Protein 7DNS (pdb70)

B-factor: mean 57.56, std 18.0, range [22.75, 119.28]

Foldseek 3Di:
DVVLVVLVLLLLQLLVQLLVLCVVCVVDDSVVSNVRSLVRSCVVVVHDSVVSVVSVVVCCVPVNVVVSCVSNVDDDVVVVVVVVVVVVDD/DVVVLVVLLVQLLVQLVVVCVVCVVDDSVVSNVRSLVRSCVVVVHDSVVSVVSVVVCCVVPHVVVSVVSNVDDDPVVVVVVVVVVVVD

Secondary structure (P-SEA, 3-state):
caaaaaaaaaaaaaaaaaaaaaaacccccaaaaaaaaaaaaaaaacccaaaaaaaaaaaaaaccaaaaaaaaccccaaaaaaaaaaaaac/caaaaaaaaaaaaaaaaaaaaacccccaaaaaaaaaaaaaaaacccaaaaaaaaaaaaaaccaaaaaaaaccccaaaaaaaaaaaaac

Radius of gyration: 18.22 Å; Cα contacts (8 Å, |Δi|>4): 188; chains: 2; bounding box: 28×36×58 Å

Nearest PDB structures (foldseek):
  7dns-assembly1_B  TM=9.903E-01  e=3.027E-10  synthetic construct
  7bqm-assembly1_A  TM=7.843E-01  e=1.100E-06  synthetic construct
  7dns-assembly1_B  TM=1.011E+00  e=7.070E-12  synthetic construct
  7bqm-assembly1_A  TM=7.886E-01  e=1.584E-06  synthetic construct

Structure (mmCIF, N/CA/C/O backbone):
data_7DNS
#
_entry.id   7DNS
#
_cell.length_a   45.980
_cell.length_b   33.660
_cell.length_c   58.380
_cell.angle_alpha   90.000
_cell.angle_beta   93.110
_cell.angle_gamma   90.000
#
_symmetry.space_group_name_H-M   'P 1 21 1'
#
loop_
_entity.id
_entity.type
_entity.pdbx_description
1 polymer 'de novo designed protein'
2 non-polymer GLYCEROL
3 water water
#
loop_
_atom_site.group_PDB
_atom_site.id
_atom_site.type_symbol
_atom_site.label_atom_id
_atom_site.label_alt_id
_atom_site.label_comp_id
_atom_site.label_asym_id
_atom_site.label_entity_id
_atom_site.label_seq_id
_atom_site.pdbx_PDB_ins_code
_atom_site.Cartn_x
_atom_site.Cartn_y
_atom_site.Cartn_z
_atom_site.occupancy
_atom_site.B_iso_or_equiv
_atom_site.auth_seq_id
_atom_site.auth_comp_id
_atom_site.auth_asym_id
_atom_site.auth_atom_id
_atom_site.pdbx_PDB_model_num
ATOM 1 N N . GLY A 1 5 ? 4.198 18.081 17.678 1.00 93.52 1 GLY A N 1
ATOM 2 C CA . GLY A 1 5 ? 4.458 18.149 16.251 1.00 95.57 1 GLY A CA 1
ATOM 3 C C . GLY A 1 5 ? 4.537 16.785 15.596 1.00 90.73 1 GLY A C 1
ATOM 4 O O . GLY A 1 5 ? 4.210 15.770 16.219 1.00 83.79 1 GLY A O 1
ATOM 5 N N . GLU A 1 6 ? 4.974 16.760 14.333 1.00 93.66 2 GLU A N 1
ATOM 6 C CA . GLU A 1 6 ? 5.104 15.491 13.623 1.00 93.21 2 GLU A CA 1
ATOM 7 C C . GLU A 1 6 ? 6.120 14.577 14.294 1.00 86.25 2 GLU A C 1
ATOM 8 O O . GLU A 1 6 ? 5.969 13.351 14.260 1.00 84.20 2 GLU A O 1
ATOM 14 N N . GLU A 1 7 ? 7.153 15.152 14.913 1.00 84.99 3 GLU A N 1
ATOM 15 C CA . GLU A 1 7 ? 8.129 14.338 15.629 1.00 78.97 3 GLU A CA 1
ATOM 16 C C . GLU A 1 7 ? 7.506 13.692 16.860 1.00 71.84 3 GLU A C 1
ATOM 17 O O . GLU A 1 7 ? 7.750 12.513 17.139 1.00 65.09 3 GLU A O 1
ATOM 23 N N . GLN A 1 8 ? 6.694 14.448 17.605 1.00 70.98 4 GLN A N 1
ATOM 24 C CA . GLN A 1 8 ? 5.974 13.872 18.737 1.00 67.32 4 GLN A CA 1
ATOM 25 C C . GLN A 1 8 ? 5.094 12.709 18.298 1.00 60.25 4 GLN A C 1
ATOM 26 O O . GLN A 1 8 ? 5.013 11.686 18.991 1.00 54.65 4 GLN A O 1
ATOM 32 N N . LYS A 1 9 ? 4.424 12.848 17.149 1.00 64.21 5 LYS A N 1
ATOM 33 C CA . LYS A 1 9 ? 3.548 11.785 16.666 1.00 62.86 5 LYS A CA 1
ATOM 34 C C . LYS A 1 9 ? 4.343 10.539 16.295 1.00 58.93 5 LYS A C 1
ATOM 35 O O . LYS A 1 9 ? 3.914 9.416 16.581 1.00 54.04 5 LYS A O 1
ATOM 39 N N . GLU A 1 10 ? 5.503 10.716 15.659 1.00 65.02 6 GLU A N 1
ATOM 40 C CA . GLU A 1 10 ? 6.333 9.567 15.311 1.00 64.78 6 GLU A CA 1
ATOM 41 C C . GLU A 1 10 ? 6.815 8.844 16.559 1.00 57.28 6 GLU A C 1
ATOM 42 O O . GLU A 1 10 ? 6.852 7.609 16.599 1.00 57.58 6 GLU A O 1
ATOM 48 N N . ILE A 1 11 ? 7.188 9.602 17.590 1.00 51.46 7 ILE A N 1
ATOM 49 C CA . ILE A 1 11 ? 7.641 8.999 18.841 1.00 45.81 7 ILE A CA 1
ATOM 50 C C . ILE A 1 11 ? 6.507 8.223 19.493 1.00 46.14 7 ILE A C 1
ATOM 51 O O . ILE A 1 11 ? 6.683 7.082 19.937 1.00 48.46 7 ILE A O 1
ATOM 56 N N . GLU A 1 12 ? 5.321 8.834 19.558 1.00 46.77 8 GLU A N 1
ATOM 57 C CA . GLU A 1 12 ? 4.177 8.178 20.180 1.00 45.79 8 GLU A CA 1
ATOM 58 C C . GLU A 1 12 ? 3.868 6.843 19.513 1.00 44.45 8 GLU A C 1
ATOM 59 O O . GLU A 1 12 ? 3.597 5.849 20.196 1.00 40.64 8 GLU A O 1
ATOM 65 N N . THR A 1 13 ? 3.919 6.798 18.180 1.00 46.24 9 THR A N 1
ATOM 66 C CA . THR A 1 13 ? 3.616 5.556 17.474 1.00 52.42 9 THR A CA 1
ATOM 67 C C . THR A 1 13 ? 4.618 4.461 17.824 1.00 46.76 9 THR A C 1
ATOM 68 O O . THR A 1 13 ? 4.227 3.329 18.127 1.00 47.05 9 THR A O 1
ATOM 72 N N . LEU A 1 14 ? 5.911 4.780 17.796 1.00 45.63 10 LEU A N 1
ATOM 73 C CA . LEU A 1 14 ? 6.921 3.787 18.142 1.00 43.71 10 LEU A CA 1
ATOM 74 C C . LEU A 1 14 ? 6.796 3.352 19.596 1.00 43.20 10 LEU A C 1
ATOM 75 O O . LEU A 1 14 ? 6.949 2.165 19.908 1.00 46.87 10 LEU A O 1
ATOM 80 N N . VAL A 1 15 ? 6.523 4.295 20.499 1.00 38.02 11 VAL A N 1
ATOM 81 C CA . VAL A 1 15 ? 6.324 3.946 21.904 1.00 34.37 11 VAL A CA 1
ATOM 82 C C . VAL A 1 15 ? 5.132 3.005 22.057 1.00 38.52 11 VAL A C 1
ATOM 83 O O . VAL A 1 15 ? 5.197 2.001 22.777 1.00 36.29 11 VAL A O 1
ATOM 87 N N . GLU A 1 16 ? 4.027 3.310 21.375 1.00 34.79 12 GLU A N 1
ATOM 88 C CA . GLU A 1 16 ? 2.837 2.477 21.511 1.00 41.56 12 GLU A CA 1
ATOM 89 C C . GLU A 1 16 ? 3.068 1.074 20.956 1.00 41.44 12 GLU A C 1
ATOM 90 O O . GLU A 1 16 ? 2.656 0.085 21.573 1.00 33.19 12 GLU A O 1
ATOM 96 N N . LEU A 1 17 ? 3.717 0.968 19.792 1.00 36.64 13 LEU A N 1
ATOM 97 C CA . LEU A 1 17 ? 4.006 -0.343 19.218 1.00 35.82 13 LEU A CA 1
ATOM 98 C C . LEU A 1 17 ? 4.954 -1.139 20.106 1.00 37.70 13 LEU A C 1
ATOM 99 O O . LEU A 1 17 ? 4.802 -2.356 20.257 1.00 43.58 13 LEU A O 1
ATOM 104 N N . PHE A 1 18 ? 5.944 -0.470 20.698 1.00 33.03 14 PHE A N 1
ATOM 105 C CA . PHE A 1 18 ? 6.853 -1.160 21.602 1.00 30.95 14 PHE A CA 1
ATOM 106 C C . PHE A 1 18 ? 6.135 -1.627 22.862 1.00 36.93 14 PHE A C 1
ATOM 107 O O . PHE A 1 18 ? 6.411 -2.720 23.371 1.00 42.87 14 PHE A O 1
ATOM 115 N N . ALA A 1 19 ? 5.236 -0.798 23.399 1.00 33.24 15 ALA A N 1
ATOM 116 C CA . ALA A 1 19 ? 4.513 -1.178 24.610 1.00 36.43 15 ALA A CA 1
ATOM 117 C C . ALA A 1 19 ? 3.516 -2.299 24.334 1.00 38.25 15 ALA A C 1
ATOM 118 O O . ALA A 1 19 ? 3.322 -3.182 25.177 1.00 42.62 15 ALA A O 1
ATOM 120 N N . GLU A 1 20 ? 2.872 -2.281 23.164 1.00 37.07 16 GLU A N 1
ATOM 121 C CA . GLU A 1 20 ? 1.987 -3.383 22.800 1.00 46.44 16 GLU A CA 1
ATOM 122 C C . GLU A 1 20 ? 2.771 -4.678 22.612 1.00 49.12 16 GLU A C 1
ATOM 123 O O . GLU A 1 20 ? 2.328 -5.750 23.039 1.00 34.83 16 GLU A O 1
ATOM 129 N N . ALA A 1 21 ? 3.942 -4.600 21.978 1.00 42.96 17 ALA A N 1
ATOM 130 C CA . ALA A 1 21 ? 4.733 -5.806 21.759 1.00 40.74 17 ALA A CA 1
ATOM 131 C C . ALA A 1 21 ? 5.337 -6.312 23.062 1.00 39.23 17 ALA A C 1
ATOM 132 O O . ALA A 1 21 ? 5.456 -7.526 23.264 1.00 36.20 17 ALA A O 1
ATOM 134 N N . PHE A 1 22 ? 5.717 -5.396 23.960 1.00 40.17 18 PHE A N 1
ATOM 135 C CA . PHE A 1 22 ? 6.286 -5.807 25.240 1.00 36.94 18 PHE A CA 1
ATOM 136 C C . PHE A 1 22 ? 5.248 -6.505 26.109 1.00 37.77 18 PHE A C 1
ATOM 137 O O . PHE A 1 22 ? 5.544 -7.529 26.738 1.00 40.30 18 PHE A O 1
ATOM 145 N N . ARG A 1 23 ? 4.030 -5.960 26.172 1.00 38.76 19 ARG A N 1
ATOM 146 C CA . ARG A 1 23 ? 2.981 -6.630 26.927 1.00 41.13 19 ARG A CA 1
ATOM 147 C C . ARG A 1 23 ? 2.637 -7.982 26.314 1.00 42.81 19 ARG A C 1
ATOM 148 O O . ARG A 1 23 ? 2.312 -8.924 27.044 1.00 39.47 19 ARG A O 1
ATOM 156 N N . GLU A 1 24 ? 2.723 -8.098 24.985 1.00 35.19 20 GLU A N 1
ATOM 157 C CA . GLU A 1 24 ? 2.437 -9.362 24.314 1.00 40.93 20 GLU A CA 1
ATOM 158 C C . GLU A 1 24 ? 3.562 -10.376 24.522 1.00 42.67 20 GLU A C 1
ATOM 159 O O . GLU A 1 24 ? 3.302 -11.574 24.685 1.00 42.17 20 GLU A O 1
ATOM 165 N N . ALA A 1 25 ? 4.820 -9.921 24.514 1.00 36.14 21 ALA A N 1
ATOM 166 C CA . ALA A 1 25 ? 5.936 -10.829 24.768 1.00 38.98 21 ALA A CA 1
ATOM 167 C C . ALA A 1 25 ? 5.910 -11.340 26.203 1.00 44.11 21 ALA A C 1
ATOM 168 O O . ALA A 1 25 ? 6.224 -12.508 26.459 1.00 39.30 21 ALA A O 1
ATOM 170 N N . LYS A 1 26 ? 5.538 -10.475 27.149 1.00 45.25 22 LYS A N 1
ATOM 171 C CA . LYS A 1 26 ? 5.383 -10.899 28.536 1.00 47.15 22 LYS A CA 1
ATOM 172 C C . LYS A 1 26 ? 4.279 -11.941 28.663 1.00 51.72 22 LYS A C 1
ATOM 173 O O . LYS A 1 26 ? 4.406 -12.910 29.425 1.00 50.19 22 LYS A O 1
ATOM 179 N N . ARG A 1 27 ? 3.201 -11.774 27.895 1.00 46.46 23 ARG A N 1
ATOM 180 C CA . ARG A 1 27 ? 2.106 -12.735 27.920 1.00 49.07 23 ARG A CA 1
ATOM 181 C C . ARG A 1 27 ? 2.513 -14.067 27.294 1.00 50.08 23 ARG A C 1
ATOM 182 O O . ARG A 1 27 ? 2.172 -15.134 27.820 1.00 52.52 23 ARG A O 1
ATOM 190 N N . GLN A 1 28 ? 3.232 -14.032 26.168 1.00 48.25 24 GLN A N 1
ATOM 191 C CA . GLN A 1 28 ? 3.538 -15.262 25.440 1.00 52.37 24 GLN A CA 1
ATOM 192 C C . GLN A 1 28 ? 4.685 -16.045 26.072 1.00 57.32 24 GLN A C 1
ATOM 193 O O . GLN A 1 28 ? 4.737 -17.276 25.947 1.00 61.45 24 GLN A O 1
ATOM 196 N N . LYS A 1 29 ? 5.603 -15.358 26.754 1.00 43.67 25 LYS A N 1
ATOM 197 C CA . LYS A 1 29 ? 6.783 -15.973 27.358 1.00 45.04 25 LYS A CA 1
ATOM 198 C C . LYS A 1 29 ? 6.827 -15.564 28.830 1.00 40.77 25 LYS A C 1
ATOM 199 O O . LYS A 1 29 ? 7.678 -14.767 29.242 1.00 43.18 25 LYS A O 1
ATOM 205 N N . LYS A 1 30 ? 5.906 -16.122 29.620 1.00 39.12 26 LYS A N 1
ATOM 206 C CA . LYS A 1 30 ? 5.762 -15.697 31.010 1.00 38.64 26 LYS A CA 1
ATOM 207 C C . LYS A 1 30 ? 7.011 -15.986 31.835 1.00 44.50 26 LYS A C 1
ATOM 208 O O . LYS A 1 30 ? 7.304 -15.255 32.789 1.00 46.70 26 LYS A O 1
ATOM 214 N N . ASN A 1 31 ? 7.765 -17.026 31.490 1.00 39.32 27 ASN A N 1
ATOM 215 C CA . ASN A 1 31 ? 8.997 -17.329 32.209 1.00 44.76 27 ASN A CA 1
ATOM 216 C C . ASN A 1 31 ? 10.197 -16.545 31.685 1.00 39.59 27 ASN A C 1
ATOM 217 O O . ASN A 1 31 ? 11.288 -16.659 32.252 1.00 55.40 27 ASN A O 1
ATOM 222 N N . GLY A 1 32 ? 10.022 -15.740 30.643 1.00 46.24 28 GLY A N 1
ATOM 223 C CA . GLY A 1 32 ? 11.096 -14.910 30.142 1.00 39.94 28 GLY A CA 1
ATOM 224 C C . GLY A 1 32 ? 11.486 -13.828 31.132 1.00 39.43 28 GLY A C 1
ATOM 225 O O . GLY A 1 32 ? 10.924 -13.688 32.219 1.00 39.93 28 GLY A O 1
ATOM 226 N N . THR A 1 33 ? 12.487 -13.052 30.742 1.00 41.14 29 THR A N 1
ATOM 227 C CA . THR A 1 33 ? 12.971 -11.928 31.526 1.00 42.81 29 THR A CA 1
ATOM 228 C C . THR A 1 33 ? 12.518 -10.606 30.917 1.00 43.10 29 THR A C 1
ATOM 229 O O . THR A 1 33 ? 12.208 -10.530 29.722 1.00 39.72 29 THR A O 1
ATOM 233 N N . PRO A 1 34 ? 12.460 -9.539 31.714 1.00 48.79 30 PRO A N 1
ATOM 234 C CA . PRO A 1 34 ? 12.208 -8.208 31.139 1.00 48.21 30 PRO A CA 1
ATOM 235 C C . PRO A 1 34 ? 13.146 -7.851 29.996 1.00 46.76 30 PRO A C 1
ATOM 236 O O . PRO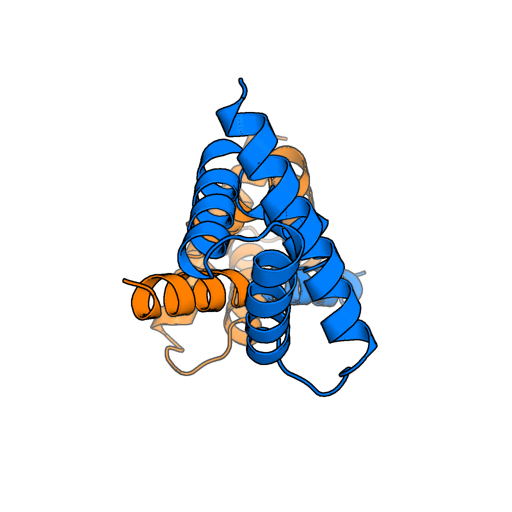 A 1 34 ? 12.743 -7.128 29.076 1.00 49.31 30 PRO A O 1
ATOM 240 N N . GLU A 1 35 ? 14.382 -8.353 30.014 1.00 43.28 31 GLU A N 1
ATOM 241 C CA . GLU A 1 35 ? 15.297 -8.094 28.907 1.00 43.07 31 GLU A CA 1
ATOM 242 C C . GLU A 1 35 ? 14.871 -8.852 27.656 1.00 45.70 31 GLU A C 1
ATOM 243 O O . GLU A 1 35 ? 14.869 -8.291 26.554 1.00 51.35 31 GLU A O 1
ATOM 249 N N . GLU A 1 36 ? 14.516 -10.132 27.808 1.00 49.07 32 GLU A N 1
ATOM 250 C CA . GLU A 1 36 ? 13.980 -10.909 26.691 1.00 51.46 32 GLU A CA 1
ATOM 251 C C . GLU A 1 36 ? 12.802 -10.199 26.034 1.00 33.22 32 GLU A C 1
ATOM 252 O O . GLU A 1 36 ? 12.740 -10.070 24.807 1.00 33.87 32 GLU A O 1
ATOM 258 N N . TRP A 1 37 ? 11.845 -9.745 26.843 1.00 36.13 33 TRP A N 1
ATOM 259 C CA . TRP A 1 37 ? 10.650 -9.107 26.298 1.00 35.71 33 TRP A CA 1
ATOM 260 C C . TRP A 1 37 ? 10.984 -7.790 25.612 1.00 39.85 33 TRP A C 1
ATOM 261 O O . TRP A 1 37 ? 10.449 -7.491 24.537 1.00 39.58 33 TRP A O 1
ATOM 272 N N . ALA A 1 38 ? 11.870 -6.993 26.213 1.00 40.04 34 ALA A N 1
ATOM 273 C CA . ALA A 1 38 ? 12.248 -5.719 25.609 1.00 41.54 34 ALA A CA 1
ATOM 274 C C . ALA A 1 38 ? 12.952 -5.930 24.276 1.00 38.87 34 ALA A C 1
ATOM 275 O O . ALA A 1 38 ? 12.744 -5.164 23.328 1.00 39.39 34 ALA A O 1
ATOM 277 N N . ARG A 1 39 ? 13.784 -6.970 24.179 1.00 38.50 35 ARG A N 1
ATOM 278 C CA . ARG A 1 39 ? 14.498 -7.222 22.931 1.00 38.36 35 ARG A CA 1
ATOM 279 C C . ARG A 1 39 ? 13.547 -7.713 21.847 1.00 38.17 35 ARG A C 1
ATOM 280 O O . ARG A 1 39 ? 13.644 -7.292 20.687 1.00 40.71 35 ARG A O 1
ATOM 288 N N . ASP A 1 40 ? 12.623 -8.609 22.201 1.00 35.49 36 ASP A N 1
ATOM 289 C CA . ASP A 1 40 ? 11.574 -8.992 21.261 1.00 43.06 36 ASP A CA 1
ATOM 290 C C . ASP A 1 40 ? 10.750 -7.777 20.845 1.00 37.50 36 ASP A C 1
ATOM 291 O O . ASP A 1 40 ? 10.469 -7.576 19.659 1.00 39.42 36 ASP A O 1
ATOM 296 N N . ALA A 1 41 ? 10.365 -6.946 21.817 1.00 34.03 37 ALA A N 1
ATOM 297 C CA . ALA A 1 41 ? 9.508 -5.800 21.519 1.00 37.19 37 ALA A CA 1
ATOM 298 C C . ALA A 1 41 ? 10.203 -4.780 20.620 1.00 41.08 37 ALA A C 1
ATOM 299 O O . ALA A 1 41 ? 9.561 -4.205 19.732 1.00 40.37 37 ALA A O 1
ATOM 301 N N . VAL A 1 42 ? 11.500 -4.541 20.826 1.00 40.69 38 VAL A N 1
ATOM 302 C CA . VAL A 1 42 ? 12.230 -3.623 19.954 1.00 47.67 38 VAL A CA 1
ATOM 303 C C . VAL A 1 42 ? 12.264 -4.162 18.532 1.00 54.23 38 VAL A C 1
ATOM 304 O O . VAL A 1 42 ? 12.020 -3.430 17.564 1.00 56.19 38 VAL A O 1
ATOM 308 N N . GLU A 1 43 ? 12.580 -5.449 18.388 1.00 55.63 39 GLU A N 1
ATOM 309 C CA . GLU A 1 43 ? 12.553 -6.083 17.077 1.00 57.92 39 GLU A CA 1
ATOM 310 C C . GLU A 1 43 ? 11.174 -5.963 16.437 1.00 51.69 39 GLU A C 1
ATOM 311 O O . GLU A 1 43 ? 11.054 -5.604 15.260 1.00 51.76 39 GLU A O 1
ATOM 317 N N . GLU A 1 44 ? 10.119 -6.228 17.211 1.00 48.13 40 GLU A N 1
ATOM 318 C CA . GLU A 1 44 ? 8.768 -6.249 16.659 1.00 52.37 40 GLU A CA 1
ATOM 319 C C . GLU A 1 44 ? 8.319 -4.856 16.232 1.00 51.60 40 GLU A C 1
ATOM 320 O O . GLU A 1 44 ? 7.868 -4.662 15.099 1.00 49.07 40 GLU A O 1
ATOM 326 N N . ALA A 1 45 ? 8.436 -3.873 17.129 1.00 47.52 41 ALA A N 1
ATOM 327 C CA . ALA A 1 45 ? 8.054 -2.508 16.783 1.00 46.47 41 ALA A CA 1
ATOM 328 C C . ALA A 1 45 ? 8.854 -1.986 15.598 1.00 52.51 41 ALA A C 1
ATOM 329 O O . ALA A 1 45 ? 8.328 -1.218 14.785 1.00 56.52 41 ALA A O 1
ATOM 331 N N . ALA A 1 46 ? 10.120 -2.392 15.479 1.00 53.20 42 ALA A N 1
ATOM 332 C CA . ALA A 1 46 ? 10.941 -1.921 14.370 1.00 54.77 42 ALA A CA 1
ATOM 333 C C . ALA A 1 46 ? 10.426 -2.450 13.038 1.00 58.91 42 ALA A C 1
ATOM 334 O O . ALA A 1 46 ? 10.397 -1.716 12.042 1.00 60.66 42 ALA A O 1
ATOM 336 N N . ARG A 1 47 ? 10.004 -3.717 13.000 1.00 57.94 43 ARG A N 1
ATOM 337 C CA . ARG A 1 47 ? 9.532 -4.284 11.743 1.00 62.51 43 ARG A CA 1
ATOM 338 C C . ARG A 1 47 ? 8.145 -3.767 11.378 1.00 62.12 43 ARG A C 1
ATOM 339 O O . ARG A 1 47 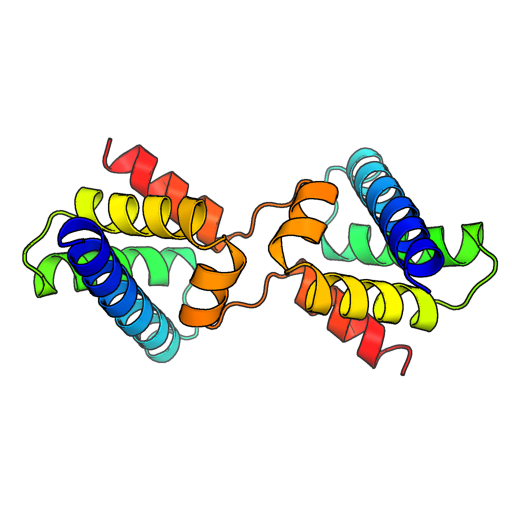? 7.824 -3.657 10.190 1.00 68.77 43 ARG A O 1
ATOM 347 N N . GLN A 1 48 ? 7.316 -3.438 12.373 1.00 61.54 44 GLN A N 1
ATOM 348 C CA . GLN A 1 48 ? 5.983 -2.911 12.093 1.00 67.45 44 GLN A CA 1
ATOM 349 C C . GLN A 1 48 ? 6.067 -1.557 11.396 1.00 72.21 44 GLN A C 1
ATOM 350 O O . GLN A 1 48 ? 5.644 -1.408 10.244 1.00 77.31 44 GLN A O 1
ATOM 356 N N . GLN A 1 49 ? 6.615 -0.554 12.086 1.00 72.35 45 GLN A N 1
ATOM 357 C CA . GLN A 1 49 ? 6.752 0.785 11.528 1.00 73.54 45 GLN A CA 1
ATOM 358 C C . GLN A 1 49 ? 7.737 0.856 10.372 1.00 80.33 45 GLN A C 1
ATOM 359 O O . GLN A 1 49 ? 7.796 1.889 9.699 1.00 88.35 45 GLN A O 1
ATOM 365 N N . GLY A 1 50 ? 8.509 -0.198 10.128 1.00 82.36 46 GLY A N 1
ATOM 366 C CA . GLY A 1 50 ? 9.558 -0.120 9.134 1.00 85.82 46 GLY A CA 1
ATOM 367 C C . GLY A 1 50 ? 10.632 0.860 9.559 1.00 85.55 46 GLY A C 1
ATOM 368 O O . GLY A 1 50 ? 10.949 1.809 8.835 1.00 98.31 46 GLY A O 1
ATOM 369 N N . ARG A 1 51 ? 11.180 0.644 10.752 1.00 75.24 47 ARG A N 1
ATOM 370 C CA . ARG A 1 51 ? 12.218 1.484 11.326 1.00 64.64 47 ARG A CA 1
ATOM 371 C C . ARG A 1 51 ? 13.350 0.596 11.823 1.00 61.25 47 ARG A C 1
ATOM 372 O O . ARG A 1 51 ? 13.216 -0.627 11.918 1.00 65.40 47 ARG A O 1
ATOM 380 N N . SER A 1 52 ? 14.476 1.223 12.142 1.00 55.36 48 SER A N 1
ATOM 381 C CA . SER A 1 52 ? 15.577 0.489 12.737 1.00 56.69 48 SER A CA 1
ATOM 382 C C . SER A 1 52 ? 15.282 0.201 14.204 1.00 59.23 48 SER A C 1
ATOM 383 O O . SER A 1 52 ? 14.377 0.780 14.810 1.00 61.47 48 SER A O 1
ATOM 386 N N . ARG A 1 53 ? 16.063 -0.716 14.775 1.00 58.05 49 ARG A N 1
ATOM 387 C CA . ARG A 1 53 ? 15.987 -0.944 16.212 1.00 50.51 49 ARG A CA 1
ATOM 388 C C . ARG A 1 53 ? 16.559 0.241 16.979 1.00 45.75 49 ARG A C 1
ATOM 389 O O . ARG A 1 53 ? 16.122 0.535 18.097 1.00 43.36 49 ARG A O 1
ATOM 397 N N . LYS A 1 54 ? 17.544 0.926 16.395 1.00 50.58 50 LYS A N 1
ATOM 398 C CA . LYS A 1 54 ? 18.049 2.158 16.989 1.00 49.92 50 LYS A CA 1
ATOM 399 C C . LYS A 1 54 ? 16.938 3.192 17.093 1.00 44.74 50 LYS A C 1
ATOM 400 O O . LYS A 1 54 ? 16.764 3.836 18.133 1.00 41.72 50 LYS A O 1
ATOM 406 N N . ASP A 1 55 ? 16.150 3.335 16.024 1.00 48.82 51 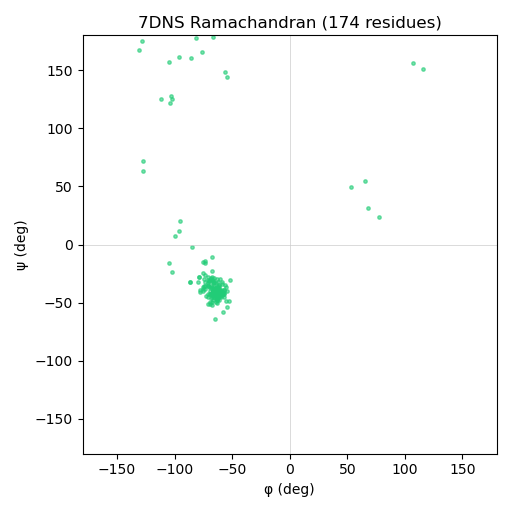ASP A N 1
ATOM 407 C CA . ASP A 1 55 ? 15.037 4.279 16.039 1.00 48.43 51 ASP A CA 1
ATOM 408 C C . ASP A 1 55 ? 14.046 3.973 17.155 1.00 43.76 51 ASP A C 1
ATOM 409 O O . ASP A 1 55 ? 13.448 4.897 17.714 1.00 40.68 51 ASP A O 1
ATOM 414 N N . VAL A 1 56 ? 13.875 2.696 17.514 1.00 43.22 52 VAL A N 1
ATOM 415 C CA . VAL A 1 56 ? 12.907 2.342 18.552 1.00 36.76 52 VAL A CA 1
ATOM 416 C C . VAL A 1 56 ? 13.390 2.798 19.924 1.00 33.48 52 VAL A C 1
ATOM 417 O O . VAL A 1 56 ? 12.648 3.440 20.676 1.00 32.94 52 VAL A O 1
ATOM 421 N N . VAL A 1 57 ? 14.630 2.454 20.285 1.00 34.46 53 VAL A N 1
ATOM 422 C CA . VAL A 1 57 ? 15.132 2.844 21.600 1.00 40.34 53 VAL A CA 1
ATOM 423 C C . VAL A 1 57 ? 15.374 4.346 21.657 1.00 40.51 53 VAL A C 1
ATOM 424 O O . VAL A 1 57 ? 15.296 4.946 22.736 1.00 43.11 53 VAL A O 1
ATOM 428 N N . GLU A 1 58 ? 15.671 4.973 20.512 1.00 41.73 54 GLU A N 1
ATOM 429 C CA . GLU A 1 58 ? 15.705 6.432 20.432 1.00 48.00 54 GLU A CA 1
ATOM 430 C C . GLU A 1 58 ? 14.390 7.039 20.908 1.00 43.90 54 GLU A C 1
ATOM 431 O O . GLU A 1 58 ? 14.372 7.904 21.789 1.00 44.29 54 GLU A O 1
ATOM 437 N N . ALA A 1 59 ? 13.275 6.593 20.322 1.00 36.79 55 ALA A N 1
ATOM 438 C CA . ALA A 1 59 ? 11.966 7.120 20.692 1.00 32.96 55 ALA A CA 1
ATOM 439 C C . ALA A 1 59 ? 11.651 6.845 22.159 1.00 38.34 55 ALA A C 1
ATOM 440 O O . ALA A 1 59 ? 11.126 7.714 22.866 1.00 42.59 55 ALA A O 1
ATOM 442 N N . LEU A 1 60 ? 11.954 5.632 22.634 1.00 36.05 56 LEU A N 1
ATOM 443 C CA . LEU A 1 60 ? 11.690 5.294 24.032 1.00 29.49 56 LEU A CA 1
ATOM 444 C C . LEU A 1 60 ? 12.484 6.195 24.970 1.00 34.75 56 LEU A C 1
ATOM 445 O O . LEU A 1 60 ? 11.992 6.590 26.033 1.00 37.09 56 LEU A O 1
ATOM 450 N N . THR A 1 61 ? 13.716 6.529 24.590 1.00 34.95 57 THR A N 1
ATOM 451 C CA . THR A 1 61 ? 14.527 7.431 25.400 1.00 38.15 57 THR A CA 1
ATOM 452 C C . THR A 1 61 ? 13.958 8.845 25.385 1.00 38.61 57 THR A C 1
ATOM 453 O O . THR A 1 61 ? 13.842 9.483 26.437 1.00 42.66 57 THR A O 1
ATOM 457 N N . LYS A 1 62 ? 13.596 9.347 24.200 1.00 40.86 58 LYS A N 1
ATOM 458 C CA . LYS A 1 62 ? 12.992 10.673 24.100 1.00 43.98 58 LYS A CA 1
ATOM 459 C C . LYS A 1 62 ? 11.692 10.747 24.885 1.00 42.69 58 LYS A C 1
ATOM 460 O O . LYS A 1 62 ? 11.417 11.749 25.555 1.00 45.11 58 LYS A O 1
ATOM 463 N N . TYR A 1 63 ? 10.881 9.692 24.813 1.00 44.19 59 TYR A N 1
ATOM 464 C CA . TYR A 1 63 ? 9.627 9.665 25.554 1.00 42.49 59 TYR A CA 1
ATOM 465 C C . TYR A 1 63 ? 9.880 9.721 27.055 1.00 42.14 59 TYR A C 1
ATOM 466 O O . TYR A 1 63 ? 9.220 10.480 27.777 1.00 42.30 59 TYR A O 1
ATOM 475 N N . ALA A 1 64 ? 10.848 8.942 27.541 1.00 27.45 60 ALA A N 1
ATOM 476 C CA . ALA A 1 64 ? 11.151 8.949 28.968 1.00 33.72 60 ALA A CA 1
ATOM 477 C C . ALA A 1 64 ? 11.600 10.328 29.438 1.00 34.87 60 ALA A C 1
ATOM 478 O O . ALA A 1 64 ? 11.228 10.772 30.530 1.00 36.06 60 ALA A O 1
ATOM 480 N N . GLN A 1 65 ? 12.400 11.024 28.633 1.00 31.07 61 GLN A N 1
ATOM 481 C CA . GLN A 1 65 ? 12.917 12.315 29.076 1.00 33.36 61 GLN A CA 1
ATOM 482 C C . GLN A 1 65 ? 11.850 13.404 29.021 1.00 33.86 61 GLN A C 1
ATOM 483 O O . GLN A 1 65 ? 11.779 14.248 29.921 1.00 38.91 61 GLN A O 1
ATOM 489 N N . GLU A 1 66 ? 11.001 13.391 27.994 1.00 32.70 62 GLU A N 1
ATOM 490 C CA . GLU A 1 66 ? 10.021 14.454 27.812 1.00 44.02 62 GLU A CA 1
ATOM 491 C C . GLU A 1 66 ? 8.721 14.212 28.571 1.00 45.54 62 GLU A C 1
ATOM 492 O O . GLU A 1 66 ? 8.092 15.178 29.020 1.00 47.48 62 GLU A O 1
ATOM 498 N N . GLN A 1 67 ? 8.306 12.951 28.729 1.00 42.99 63 GLN A N 1
ATOM 499 C CA . GLN A 1 67 ? 7.091 12.615 29.463 1.00 39.49 63 GLN A CA 1
ATOM 500 C C . GLN A 1 67 ? 7.352 12.102 30.873 1.00 44.38 63 GLN A C 1
ATOM 501 O O . GLN A 1 67 ? 6.464 12.208 31.725 1.00 44.75 63 GLN A O 1
ATOM 507 N N . GLY A 1 68 ? 8.534 11.554 31.142 1.00 46.26 64 GLY A N 1
ATOM 508 C CA . GLY A 1 68 ? 8.835 10.993 32.443 1.00 44.03 64 GLY A CA 1
ATOM 509 C C . GLY A 1 68 ? 9.082 9.500 32.361 1.00 44.64 64 GLY A C 1
ATOM 510 O O . GLY A 1 68 ? 8.542 8.835 31.472 1.00 41.09 64 GLY A O 1
ATOM 511 N N . ARG A 1 69 ? 9.904 8.964 33.270 1.00 47.68 65 ARG A N 1
ATOM 512 C CA . ARG A 1 69 ? 10.171 7.526 33.281 1.00 44.16 65 ARG A CA 1
ATOM 513 C C . ARG A 1 69 ? 8.940 6.734 33.700 1.00 38.48 65 ARG A C 1
ATOM 514 O O . ARG A 1 69 ? 8.667 5.662 33.147 1.00 37.97 65 ARG A O 1
ATOM 522 N N . ASP A 1 70 ? 8.195 7.235 34.687 1.00 42.44 66 ASP A N 1
ATOM 523 C CA . ASP A 1 70 ? 7.005 6.529 35.147 1.00 49.49 66 ASP A CA 1
ATOM 524 C C . ASP A 1 70 ? 5.929 6.476 34.070 1.00 44.81 66 ASP A C 1
ATOM 525 O O . ASP A 1 70 ? 5.132 5.533 34.037 1.00 50.82 66 ASP A O 1
ATOM 530 N N . GLU A 1 71 ? 5.894 7.470 33.180 1.00 41.36 67 GLU A N 1
ATOM 531 C CA . GLU A 1 71 ? 4.919 7.455 32.094 1.00 40.24 67 GLU A CA 1
ATOM 532 C C . GLU A 1 71 ? 5.162 6.273 31.168 1.00 36.96 67 GLU A C 1
ATOM 533 O O . GLU A 1 71 ? 4.235 5.519 30.848 1.00 34.85 67 GLU A O 1
ATOM 539 N N . LEU A 1 72 ? 6.412 6.091 30.732 1.00 40.70 68 LEU A N 1
ATOM 540 C CA . LEU A 1 72 ? 6.739 4.931 29.907 1.00 43.89 68 LEU A CA 1
ATOM 541 C C . LEU A 1 72 ? 6.455 3.634 30.652 1.00 42.81 68 LEU A C 1
ATOM 542 O O . LEU A 1 72 ? 5.913 2.684 30.074 1.00 42.42 68 LEU A O 1
ATOM 547 N N . LEU A 1 73 ? 6.787 3.588 31.946 1.00 41.27 69 LEU A N 1
ATOM 548 C CA . LEU A 1 73 ? 6.596 2.365 32.721 1.00 41.48 69 LEU A CA 1
ATOM 549 C C . LEU A 1 73 ? 5.120 2.011 32.853 1.00 43.13 69 LEU A C 1
ATOM 550 O O . LEU A 1 73 ? 4.757 0.830 32.820 1.00 42.15 69 LEU A O 1
ATOM 555 N N . LYS A 1 74 ? 4.255 3.018 33.004 1.00 46.67 70 LYS A N 1
ATOM 556 C CA . LYS A 1 74 ? 2.821 2.753 33.089 1.00 47.32 70 LYS A CA 1
ATOM 557 C C . LYS A 1 74 ? 2.302 2.084 31.821 1.00 40.27 70 LYS A C 1
ATOM 558 O O . LYS A 1 74 ? 1.478 1.164 31.891 1.00 42.12 70 LYS A O 1
ATOM 564 N N . ARG A 1 75 ? 2.788 2.513 30.654 1.00 43.40 71 ARG A N 1
ATOM 565 C CA . ARG A 1 75 ? 2.360 1.907 29.397 1.00 48.93 71 ARG A CA 1
ATOM 566 C C . ARG A 1 75 ? 2.886 0.485 29.229 1.00 53.02 71 ARG A C 1
ATOM 567 O O . ARG A 1 75 ? 2.228 -0.343 28.587 1.00 55.68 71 ARG A O 1
ATOM 575 N N . LEU A 1 76 ? 4.061 0.184 29.781 1.00 50.12 72 LEU A N 1
ATOM 576 C CA . LEU A 1 76 ? 4.568 -1.181 29.781 1.00 51.33 72 LEU A CA 1
ATOM 577 C C . LEU A 1 76 ? 3.865 -2.067 30.801 1.00 45.89 72 LEU A C 1
ATOM 578 O O . LEU A 1 76 ? 3.988 -3.293 30.721 1.00 42.62 72 LEU A O 1
ATOM 583 N N . GLY A 1 77 ? 3.140 -1.484 31.752 1.00 42.65 73 GLY A N 1
ATOM 584 C CA . GLY A 1 77 ? 2.534 -2.275 32.805 1.00 43.91 73 GLY A CA 1
ATOM 585 C C . GLY A 1 77 ? 3.512 -2.705 33.871 1.00 45.17 73 GLY A C 1
ATOM 586 O O . GLY A 1 77 ? 3.273 -3.699 34.563 1.00 43.33 73 GLY A O 1
ATOM 587 N N . ILE A 1 78 ? 4.610 -1.971 34.029 1.00 49.85 74 ILE A N 1
ATOM 588 C CA . ILE A 1 78 ? 5.704 -2.354 34.910 1.00 47.79 74 ILE A CA 1
ATOM 589 C C . ILE A 1 78 ? 5.637 -1.521 36.181 1.00 47.95 74 ILE A C 1
ATOM 590 O O . ILE A 1 78 ? 5.564 -0.287 36.124 1.00 47.30 74 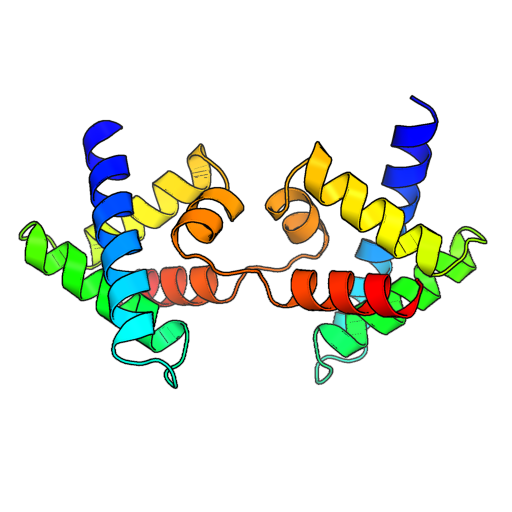ILE A O 1
ATOM 595 N N . THR A 1 79 ? 5.654 -2.200 37.326 1.00 49.75 75 THR A N 1
ATOM 596 C CA . THR A 1 79 ? 5.856 -1.557 38.611 1.00 52.47 75 THR A CA 1
ATOM 597 C C . THR A 1 79 ? 7.280 -1.827 39.064 1.00 53.27 75 THR A C 1
ATOM 598 O O . THR A 1 79 ? 7.665 -3.004 39.172 1.00 52.78 75 THR A O 1
ATOM 602 N N . PRO A 1 80 ? 8.098 -0.804 39.317 1.00 51.10 76 PRO A N 1
ATOM 603 C CA . PRO A 1 80 ? 9.469 -1.054 39.773 1.00 49.66 76 PRO A CA 1
ATOM 604 C C . PRO A 1 80 ? 9.494 -1.897 41.039 1.00 54.10 76 PRO A C 1
ATOM 605 O O . PRO A 1 80 ? 8.596 -1.821 41.880 1.00 60.14 76 PRO A O 1
ATOM 609 N N . GLU A 1 81 ? 10.551 -2.707 41.161 1.00 52.17 77 GLU A N 1
ATOM 610 C CA . GLU A 1 81 ? 10.670 -3.635 42.282 1.00 50.04 77 GLU A CA 1
ATOM 611 C C . GLU A 1 81 ? 10.570 -2.918 43.623 1.00 48.72 77 GLU A C 1
ATOM 612 O O . GLU A 1 81 ? 9.995 -3.454 44.579 1.00 43.55 77 GLU A O 1
ATOM 618 N N . ILE A 1 82 ? 11.124 -1.707 43.714 1.00 40.36 78 ILE A N 1
ATOM 619 C CA . ILE A 1 82 ? 11.131 -0.994 44.987 1.00 40.39 78 ILE A CA 1
ATOM 620 C C . ILE A 1 82 ? 9.709 -0.687 45.437 1.00 41.90 78 ILE A C 1
ATOM 621 O O . ILE A 1 82 ? 9.394 -0.765 46.630 1.00 55.84 78 ILE A O 1
ATOM 626 N N . TYR A 1 83 ? 8.825 -0.351 44.495 1.00 54.58 79 TYR A N 1
ATOM 627 C CA . TYR A 1 83 ? 7.429 -0.115 44.854 1.00 59.23 79 TYR A CA 1
ATOM 628 C C . TYR A 1 83 ? 6.711 -1.418 45.165 1.00 60.89 79 TYR A C 1
ATOM 629 O O . TYR A 1 83 ? 5.852 -1.459 46.052 1.00 73.74 79 TYR A O 1
ATOM 638 N N . LYS A 1 84 ? 7.046 -2.493 44.445 1.00 56.01 80 LYS A N 1
ATOM 639 C CA . LYS A 1 84 ? 6.537 -3.810 44.814 1.00 56.61 80 LYS A CA 1
ATOM 640 C C . LYS A 1 84 ? 6.855 -4.131 46.271 1.00 53.74 80 LYS A C 1
ATOM 641 O O . LYS A 1 84 ? 6.014 -4.678 46.994 1.00 55.73 80 LYS A O 1
ATOM 647 N N . VAL A 1 85 ? 8.056 -3.774 46.726 1.00 46.40 81 VAL A N 1
ATOM 648 C CA . VAL A 1 85 ? 8.414 -4.009 48.118 1.00 46.15 81 VAL A CA 1
ATOM 649 C C . VAL A 1 85 ? 7.706 -3.022 49.039 1.00 49.40 81 VAL A C 1
ATOM 650 O O . VAL A 1 85 ? 7.320 -3.381 50.158 1.00 53.12 81 VAL A O 1
ATOM 654 N N . ILE A 1 86 ? 7.511 -1.777 48.597 1.00 48.83 82 ILE A N 1
ATOM 655 C CA . ILE A 1 86 ? 6.773 -0.820 49.416 1.00 50.43 82 ILE A CA 1
ATOM 656 C C . ILE A 1 86 ? 5.332 -1.283 49.603 1.00 53.44 82 ILE A C 1
ATOM 657 O O . ILE A 1 86 ? 4.778 -1.198 50.705 1.00 58.49 82 ILE A O 1
ATOM 662 N N . GLN A 1 87 ? 4.712 -1.808 48.544 1.00 50.95 83 GLN A N 1
ATOM 663 C CA . GLN A 1 87 ? 3.347 -2.303 48.681 1.00 59.88 83 GLN A CA 1
ATOM 664 C C . GLN A 1 87 ? 3.291 -3.582 49.507 1.00 61.28 83 GLN A C 1
ATOM 665 O O . GLN A 1 87 ? 2.310 -3.808 50.224 1.00 67.50 83 GLN A O 1
ATOM 671 N N . GLN A 1 88 ? 4.323 -4.426 49.426 1.00 60.56 84 GLN A N 1
ATOM 672 C CA . GLN A 1 88 ? 4.351 -5.630 50.252 1.00 63.48 84 GLN A CA 1
ATOM 673 C C . GLN A 1 88 ? 4.461 -5.275 51.729 1.00 65.54 84 GLN A C 1
ATOM 674 O O . GLN A 1 88 ? 3.747 -5.838 52.567 1.00 72.03 84 GLN A O 1
ATOM 680 N N . ILE A 1 89 ? 5.358 -4.344 52.067 1.00 61.02 85 ILE A N 1
ATOM 681 C CA . ILE A 1 89 ? 5.446 -3.858 53.442 1.00 60.96 85 ILE A CA 1
ATOM 682 C C . ILE A 1 89 ? 4.139 -3.193 53.852 1.00 66.10 85 ILE A C 1
ATOM 683 O O . ILE A 1 89 ? 3.653 -3.378 54.975 1.00 67.49 85 ILE A O 1
ATOM 688 N N . ARG A 1 90 ? 3.559 -2.401 52.948 1.00 70.33 86 ARG A N 1
ATOM 689 C CA . ARG A 1 90 ? 2.268 -1.770 53.203 1.00 74.81 86 ARG A CA 1
ATOM 690 C C . ARG A 1 90 ? 1.203 -2.818 53.508 1.00 85.35 86 ARG A C 1
ATOM 691 O O . ARG A 1 90 ? 0.389 -2.652 54.424 1.00 101.09 86 ARG A O 1
ATOM 699 N N . LYS A 1 91 ? 1.199 -3.913 52.745 1.00 80.37 87 LYS A N 1
ATOM 700 C CA . LYS A 1 91 ? 0.283 -5.013 53.030 1.00 78.80 87 LYS A CA 1
ATOM 701 C C . LYS A 1 91 ? 0.639 -5.702 54.343 1.00 75.76 87 LYS A C 1
ATOM 702 O O . LYS A 1 91 ? -0.252 -6.130 55.087 1.00 74.09 87 LYS A O 1
ATOM 704 N N . GLU A 1 92 ? 1.936 -5.816 54.645 1.00 74.75 88 GLU A N 1
ATOM 705 C CA . GLU A 1 92 ? 2.354 -6.474 55.880 1.00 77.64 88 GLU A CA 1
ATOM 706 C C . GLU A 1 92 ? 1.977 -5.649 57.104 1.00 83.92 88 GLU A C 1
ATOM 707 O O . GLU A 1 92 ? 1.599 -6.206 58.141 1.00 89.31 88 GLU A O 1
ATOM 713 N N . GLU A 1 93 ? 2.070 -4.326 57.003 1.00 85.26 89 GLU A N 1
ATOM 714 C CA . GLU A 1 93 ? 1.772 -3.437 58.123 1.00 89.06 89 GLU A CA 1
ATOM 715 C C . GLU A 1 93 ? 0.332 -2.930 58.078 1.00 93.56 89 GLU A C 1
ATOM 716 O O . GLU A 1 93 ? 0.005 -1.916 58.696 1.00 102.42 89 GLU A O 1
ATOM 722 N N . GLY A 1 94 ? -0.522 -3.636 57.344 1.00 93.19 90 GLY A N 1
ATOM 723 C CA . GLY A 1 94 ? -1.913 -3.246 57.205 1.00 96.51 90 GLY A CA 1
ATOM 724 N N . GLU B 1 7 ? 1.213 19.128 56.322 1.00 101.73 3 GLU B N 1
ATOM 725 C CA . GLU B 1 7 ? 0.965 17.901 55.577 1.00 96.81 3 GLU B CA 1
ATOM 726 C C . GLU B 1 7 ? 2.072 17.658 54.557 1.00 98.80 3 GLU B C 1
ATOM 727 O O . GLU B 1 7 ? 2.673 16.585 54.524 1.00 100.51 3 GLU B O 1
ATOM 729 N N . GLN B 1 8 ? 2.339 18.667 53.725 1.00 102.24 4 GLN B N 1
ATOM 730 C CA . GLN B 1 8 ? 3.378 18.530 52.709 1.00 100.16 4 GLN B CA 1
ATOM 731 C C . GLN B 1 8 ? 4.760 18.408 53.340 1.00 96.99 4 GLN B C 1
ATOM 732 O O . GLN B 1 8 ? 5.572 17.573 52.920 1.00 89.73 4 GLN B O 1
ATOM 738 N N . LYS B 1 9 ? 5.045 19.231 54.354 1.00 101.86 5 LYS B N 1
ATOM 739 C CA . LYS B 1 9 ? 6.347 19.177 55.012 1.00 98.52 5 LYS B CA 1
ATOM 740 C C . LYS B 1 9 ? 6.544 17.854 55.740 1.00 98.58 5 LYS B C 1
ATOM 741 O O . LYS B 1 9 ? 7.654 17.309 55.761 1.00 96.48 5 LYS B O 1
ATOM 743 N N . GLU B 1 10 ? 5.477 17.320 56.337 1.00 103.24 6 GLU B N 1
ATOM 744 C CA . GLU B 1 10 ? 5.587 16.061 57.067 1.00 102.30 6 GLU B CA 1
ATOM 745 C C . GLU B 1 10 ? 5.967 14.912 56.138 1.00 88.43 6 GLU B C 1
ATOM 746 O O . GLU B 1 10 ? 6.780 14.054 56.499 1.00 81.84 6 GLU B O 1
ATOM 752 N N . ILE B 1 11 ? 5.403 14.890 54.930 1.00 84.26 7 ILE B N 1
ATOM 753 C CA . ILE B 1 11 ? 5.666 13.788 54.012 1.00 73.54 7 ILE B CA 1
ATOM 754 C C . ILE B 1 11 ? 7.034 13.936 53.355 1.00 71.20 7 ILE B C 1
ATOM 755 O O . ILE B 1 11 ? 7.751 12.946 53.166 1.00 70.18 7 ILE B O 1
ATOM 760 N N . GLU B 1 12 ? 7.426 15.163 53.001 1.00 68.26 8 GLU B N 1
ATOM 761 C CA . GLU B 1 12 ? 8.718 15.349 52.348 1.00 67.23 8 GLU B CA 1
ATOM 762 C C . GLU B 1 12 ? 9.876 15.039 53.290 1.00 73.19 8 GLU B C 1
ATOM 763 O O . GLU B 1 12 ? 10.938 14.596 52.837 1.00 74.86 8 GLU B O 1
ATOM 766 N N . THR B 1 13 ? 9.695 15.261 54.593 1.00 79.19 9 THR B N 1
ATOM 767 C CA . THR B 1 13 ? 10.749 14.956 55.556 1.00 71.84 9 THR B CA 1
ATOM 768 C C . THR B 1 13 ? 10.860 13.452 55.801 1.00 66.64 9 THR B C 1
ATOM 769 O O . THR B 1 13 ? 11.967 12.924 55.957 1.00 64.90 9 THR B O 1
ATOM 773 N N . LEU B 1 14 ? 9.729 12.744 55.818 1.00 65.97 10 LEU B N 1
ATOM 774 C CA . LEU B 1 14 ? 9.771 11.288 55.911 1.00 63.27 10 LEU B CA 1
ATOM 775 C C . LEU B 1 14 ? 10.440 10.679 54.689 1.00 65.48 10 LEU B C 1
ATOM 776 O O . LEU B 1 14 ? 11.237 9.740 54.810 1.00 64.87 10 LEU B O 1
ATOM 781 N N . VAL B 1 15 ? 10.118 11.194 53.501 1.00 65.03 11 VAL B N 1
ATOM 782 C CA . VAL B 1 15 ? 10.756 10.714 52.280 1.00 56.84 11 VAL B CA 1
ATOM 783 C C . VAL B 1 15 ? 12.258 10.959 52.339 1.00 56.03 11 VAL B C 1
ATOM 784 O O . VAL B 1 15 ? 13.057 10.118 51.907 1.00 53.25 11 VAL B O 1
ATOM 788 N N . GLU B 1 16 ? 12.665 12.101 52.896 1.00 57.05 12 GLU B N 1
ATOM 789 C CA . GLU B 1 16 ? 14.087 12.395 53.050 1.00 60.62 12 GLU B CA 1
ATOM 790 C C . GLU B 1 16 ? 14.771 11.370 53.948 1.00 53.46 12 GLU B C 1
ATOM 791 O O . GLU B 1 16 ? 15.838 10.846 53.608 1.00 46.74 12 GLU B O 1
ATOM 797 N N . LEU B 1 17 ? 14.171 11.073 55.105 1.00 51.33 13 LEU B N 1
ATOM 798 C CA . LEU B 1 17 ? 14.763 10.103 56.021 1.00 50.56 13 LEU B CA 1
ATOM 799 C C . LEU B 1 17 ? 14.838 8.726 55.378 1.00 50.42 13 LEU B C 1
ATOM 800 O O . LEU B 1 17 ? 15.871 8.049 55.444 1.00 47.98 13 LEU B O 1
ATOM 805 N N . PHE B 1 18 ? 13.743 8.295 54.750 1.00 49.09 14 PHE B N 1
ATOM 806 C CA . PHE B 1 18 ? 13.738 7.001 54.079 1.00 46.09 14 PHE B CA 1
ATOM 807 C C . PHE B 1 18 ? 14.790 6.948 52.984 1.00 42.71 14 PHE B C 1
ATOM 808 O O . PHE B 1 18 ? 15.445 5.916 52.792 1.00 43.08 14 PHE B O 1
ATOM 816 N N . ALA B 1 19 ? 14.951 8.046 52.244 1.00 39.05 15 ALA B N 1
ATOM 817 C CA . ALA B 1 19 ? 15.884 8.046 51.126 1.00 40.46 15 ALA B CA 1
ATOM 818 C C . ALA B 1 19 ? 17.324 7.930 51.610 1.00 42.56 15 ALA B C 1
ATOM 819 O O . ALA B 1 19 ? 18.101 7.135 51.071 1.00 44.88 15 ALA B O 1
ATOM 821 N N . GLU B 1 20 ? 17.697 8.700 52.635 1.00 43.17 16 GLU B N 1
ATOM 822 C CA . GLU B 1 20 ? 19.068 8.624 53.125 1.00 41.58 16 GLU B CA 1
ATOM 823 C C . GLU B 1 20 ? 19.316 7.339 53.901 1.00 41.83 16 GLU B C 1
ATOM 824 O O . GLU B 1 20 ? 20.434 6.813 53.875 1.00 38.61 16 GLU B O 1
ATOM 830 N N . ALA B 1 21 ? 18.299 6.813 54.589 1.00 41.67 17 ALA B N 1
ATOM 831 C CA . ALA B 1 21 ? 18.449 5.492 55.188 1.00 43.21 17 ALA B CA 1
ATOM 832 C C . ALA B 1 21 ? 18.605 4.414 54.120 1.00 43.61 17 ALA B C 1
ATOM 833 O O . ALA B 1 21 ? 19.326 3.434 54.334 1.00 46.66 17 ALA B O 1
ATOM 835 N N . PHE B 1 22 ? 17.953 4.586 52.965 1.00 39.13 18 PHE B N 1
ATOM 836 C CA . PHE B 1 22 ? 18.106 3.641 51.861 1.00 40.53 18 PHE B CA 1
ATOM 837 C C . PHE B 1 22 ? 19.518 3.691 51.287 1.00 42.05 18 PHE B C 1
ATOM 838 O O . PHE B 1 22 ? 20.155 2.650 51.090 1.00 42.30 18 PHE B O 1
ATOM 846 N N . ARG B 1 23 ? 20.016 4.897 50.992 1.00 40.05 19 ARG B N 1
ATOM 847 C CA . ARG B 1 23 ? 21.388 5.039 50.514 1.00 42.08 19 ARG B CA 1
ATOM 848 C C . ARG B 1 23 ? 22.385 4.504 51.534 1.00 47.07 19 ARG B C 1
ATOM 849 O O . ARG B 1 23 ? 23.379 3.867 51.167 1.00 49.50 19 ARG B O 1
ATOM 857 N N . GLU B 1 24 ? 22.136 4.762 52.819 1.00 49.49 20 GLU B N 1
ATOM 858 C CA . GLU B 1 24 ? 23.015 4.257 53.868 1.00 50.63 20 GLU B CA 1
ATOM 859 C C . GLU B 1 24 ? 23.010 2.733 53.897 1.00 48.43 20 GLU B C 1
ATOM 860 O O . GLU B 1 24 ? 24.072 2.101 53.943 1.00 46.67 20 GLU B O 1
ATOM 863 N N . ALA B 1 25 ? 21.820 2.126 53.862 1.00 47.73 21 ALA B N 1
ATOM 864 C CA . ALA B 1 25 ? 21.731 0.670 53.857 1.00 44.76 21 ALA B CA 1
ATOM 865 C C . ALA B 1 25 ? 22.414 0.073 52.635 1.00 50.15 21 ALA B C 1
ATOM 866 O O . ALA B 1 25 ? 23.009 -1.008 52.721 1.00 51.39 21 ALA B O 1
ATOM 868 N N . LYS B 1 26 ? 22.339 0.759 51.494 1.00 49.05 22 LYS B N 1
ATOM 869 C CA . LYS B 1 26 ? 23.005 0.280 50.290 1.00 48.90 22 LYS B CA 1
ATOM 870 C C . LYS B 1 26 ? 24.520 0.354 50.426 1.00 50.40 22 LYS B C 1
ATOM 871 O O . LYS B 1 26 ? 25.236 -0.438 49.804 1.00 51.08 22 LYS B O 1
ATOM 875 N N . ARG B 1 27 ? 25.024 1.295 51.227 1.00 51.92 23 ARG B N 1
ATOM 876 C CA . ARG B 1 27 ? 26.461 1.376 51.463 1.00 54.33 23 ARG B CA 1
ATOM 877 C C . ARG B 1 27 ? 26.908 0.325 52.467 1.00 53.45 23 ARG B C 1
ATOM 878 O O . ARG B 1 27 ? 27.958 -0.302 52.295 1.00 55.34 23 ARG B O 1
ATOM 886 N N . GLN B 1 28 ? 26.119 0.121 53.522 1.00 57.59 24 GLN B N 1
ATOM 887 C CA . GLN B 1 28 ? 26.460 -0.859 54.545 1.00 60.06 24 GLN B CA 1
ATOM 888 C C . GLN B 1 28 ? 26.215 -2.290 54.079 1.00 56.63 24 GLN B C 1
ATOM 889 O O . GLN B 1 28 ? 2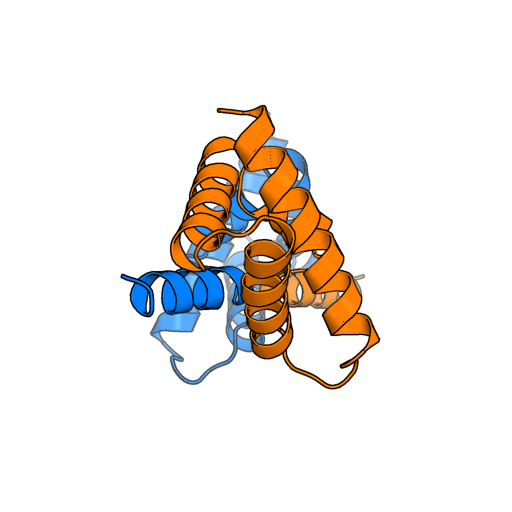6.846 -3.221 54.596 1.00 57.71 24 GLN B O 1
ATOM 895 N N . LYS B 1 29 ? 25.312 -2.492 53.115 1.00 49.45 25 LYS B N 1
ATOM 896 C CA . LYS B 1 29 ? 25.003 -3.819 52.582 1.00 47.14 25 LYS B CA 1
ATOM 897 C C . LYS B 1 29 ? 25.134 -3.773 51.061 1.00 45.43 25 LYS B C 1
ATOM 898 O O . LYS B 1 29 ? 24.156 -3.993 50.347 1.00 46.99 25 LYS B O 1
ATOM 904 N N . LYS B 1 30 ? 26.355 -3.509 50.580 1.00 43.48 26 LYS B N 1
ATOM 905 C CA . LYS B 1 30 ? 26.572 -3.291 49.153 1.00 42.32 26 LYS B CA 1
ATOM 906 C C . LYS B 1 30 ? 26.186 -4.506 48.319 1.00 49.65 26 LYS B C 1
ATOM 907 O O . LYS B 1 30 ? 25.782 -4.356 47.160 1.00 57.41 26 LYS B O 1
ATOM 913 N N . ASN B 1 31 ? 26.305 -5.709 48.875 1.00 48.31 27 ASN B N 1
ATOM 914 C CA . ASN B 1 31 ? 25.914 -6.922 48.174 1.00 53.23 27 ASN B CA 1
ATOM 915 C C . ASN B 1 31 ? 24.503 -7.369 48.539 1.00 55.26 27 ASN B C 1
ATOM 916 O O . ASN B 1 31 ? 24.105 -8.487 48.197 1.00 58.11 27 ASN B O 1
ATOM 921 N N . GLY B 1 32 ? 23.742 -6.525 49.228 1.00 58.49 28 GLY B N 1
ATOM 922 C CA . GLY B 1 32 ? 22.382 -6.855 49.585 1.00 60.54 28 GLY B CA 1
ATOM 923 C C . GLY B 1 32 ? 21.415 -6.606 48.445 1.00 56.55 28 GLY B C 1
ATOM 924 O O . GLY B 1 32 ? 21.774 -6.136 47.366 1.00 60.33 28 GLY B O 1
ATOM 925 N N . THR B 1 33 ? 20.161 -6.935 48.696 1.00 53.50 29 THR B N 1
ATOM 926 C CA . THR B 1 33 ? 19.152 -6.721 47.673 1.00 53.13 29 THR B CA 1
ATOM 927 C C . THR B 1 33 ? 18.440 -5.395 47.893 1.00 53.49 29 THR B C 1
ATOM 928 O O . THR B 1 33 ? 18.508 -4.807 48.978 1.00 47.61 29 THR B O 1
ATOM 932 N N . PRO B 1 34 ? 17.770 -4.873 46.863 1.00 55.57 30 PRO B N 1
ATOM 933 C CA . PRO B 1 34 ? 16.923 -3.690 47.072 1.00 52.74 30 PRO B CA 1
ATOM 934 C C . PRO B 1 34 ? 15.869 -3.884 48.148 1.00 51.56 30 PRO B C 1
ATOM 935 O O . PRO B 1 34 ? 15.552 -2.933 48.873 1.00 56.03 30 PRO B O 1
ATOM 939 N N . GLU B 1 35 ? 15.322 -5.095 48.281 1.00 48.39 31 GLU B N 1
ATOM 940 C CA . GLU B 1 35 ? 14.306 -5.330 49.300 1.00 49.82 31 GLU B CA 1
ATOM 941 C C . GLU B 1 35 ? 14.890 -5.192 50.698 1.00 49.71 31 GLU B C 1
ATOM 942 O O . GLU B 1 35 ? 14.244 -4.645 51.598 1.00 50.12 31 GLU B O 1
ATOM 948 N N . GLU B 1 36 ? 16.108 -5.696 50.905 1.00 51.56 32 GLU B N 1
ATOM 949 C CA . GLU B 1 36 ? 16.747 -5.546 52.208 1.00 49.10 32 GLU B CA 1
ATOM 950 C C . GLU B 1 36 ? 16.981 -4.077 52.535 1.00 46.23 32 GLU B C 1
ATOM 951 O O . GLU B 1 36 ? 16.801 -3.654 53.683 1.00 46.85 32 GLU B O 1
ATOM 957 N N . TRP B 1 37 ? 17.374 -3.284 51.536 1.00 44.08 33 TRP B N 1
ATOM 958 C CA . TRP B 1 37 ? 17.603 -1.860 51.761 1.00 39.98 33 TRP B CA 1
ATOM 959 C C . TRP B 1 37 ? 16.304 -1.138 52.092 1.00 42.57 33 TRP B C 1
ATOM 960 O O . TRP B 1 37 ? 16.247 -0.361 53.052 1.00 48.35 33 TRP B O 1
ATOM 971 N N . ALA B 1 38 ? 15.250 -1.383 51.309 1.00 40.72 34 ALA B N 1
ATOM 972 C CA . ALA B 1 38 ? 13.975 -0.721 51.557 1.00 45.21 34 ALA B CA 1
ATOM 973 C C . ALA B 1 38 ? 13.432 -1.068 52.936 1.00 50.79 34 ALA B C 1
ATOM 974 O O . ALA B 1 38 ? 12.942 -0.188 53.653 1.00 52.85 34 ALA B O 1
ATOM 976 N N . ARG B 1 39 ? 13.520 -2.341 53.332 1.00 48.94 35 ARG B N 1
ATOM 977 C CA . ARG B 1 39 ? 13.020 -2.734 54.646 1.00 51.93 35 ARG B CA 1
ATOM 978 C C . ARG B 1 39 ? 13.850 -2.112 55.767 1.00 55.72 35 ARG B C 1
ATOM 979 O O . ARG B 1 39 ? 13.297 -1.682 56.786 1.00 62.29 35 ARG B O 1
ATOM 987 N N . ASP B 1 40 ? 15.175 -2.058 55.599 1.00 52.69 36 ASP B N 1
ATOM 988 C CA . ASP B 1 40 ? 16.024 -1.364 56.567 1.00 49.77 36 ASP B CA 1
ATOM 989 C C . ASP B 1 40 ? 15.630 0.102 56.686 1.00 42.20 36 ASP B C 1
ATOM 990 O O . ASP B 1 40 ? 15.546 0.648 57.791 1.00 43.03 36 ASP B O 1
ATOM 995 N N . ALA B 1 41 ? 15.384 0.754 55.549 1.00 37.92 37 ALA B N 1
ATOM 996 C CA . ALA B 1 41 ? 15.105 2.187 55.553 1.00 44.48 37 ALA B CA 1
ATOM 997 C C . ALA B 1 41 ? 13.736 2.498 56.147 1.00 47.46 37 ALA B C 1
ATOM 998 O O . ALA B 1 41 ? 13.572 3.527 56.815 1.00 48.85 37 ALA B O 1
ATOM 1000 N N . VAL B 1 42 ? 12.747 1.631 55.914 1.00 47.49 38 VAL B N 1
ATOM 1001 C CA . VAL B 1 42 ? 11.419 1.837 56.488 1.00 53.50 38 VAL B CA 1
ATOM 1002 C C . VAL B 1 42 ? 11.490 1.790 58.006 1.00 57.08 38 VAL B C 1
ATOM 1003 O O . VAL B 1 42 ? 10.977 2.677 58.701 1.00 55.62 38 VAL B O 1
ATOM 1007 N N . GLU B 1 43 ? 12.120 0.742 58.544 1.00 60.12 39 GLU B N 1
ATOM 1008 C CA . GLU B 1 43 ? 12.318 0.651 59.986 1.00 61.06 39 GLU B CA 1
ATOM 1009 C C . GLU B 1 43 ? 13.185 1.798 60.497 1.00 52.58 39 GLU B C 1
ATOM 1010 O O . GLU B 1 43 ? 12.901 2.378 61.551 1.00 53.21 39 GLU B O 1
ATOM 1016 N N . GLU B 1 44 ? 14.240 2.146 59.758 1.00 50.88 40 GLU B N 1
ATOM 1017 C CA . GLU B 1 44 ? 15.120 3.234 60.175 1.00 51.95 40 GLU B CA 1
ATOM 1018 C C . GLU B 1 44 ? 14.342 4.536 60.335 1.00 49.96 40 GLU B C 1
ATOM 1019 O O . GLU B 1 44 ? 14.316 5.128 61.419 1.00 52.25 40 GLU B O 1
ATOM 1025 N N . ALA B 1 45 ? 13.676 4.982 59.263 1.00 47.89 41 ALA B N 1
ATOM 1026 C CA . ALA B 1 45 ? 12.931 6.239 59.307 1.00 49.59 41 ALA B CA 1
ATOM 1027 C C . ALA B 1 45 ? 11.861 6.222 60.394 1.00 52.37 41 ALA B C 1
ATOM 1028 O O . ALA B 1 45 ? 11.643 7.230 61.076 1.00 53.04 41 ALA B O 1
ATOM 1030 N N . ALA B 1 46 ? 11.188 5.082 60.574 1.00 53.52 42 ALA B N 1
ATOM 1031 C CA . ALA B 1 46 ? 10.189 4.969 61.632 1.00 48.61 42 ALA B CA 1
ATOM 1032 C C . ALA B 1 46 ? 10.824 5.157 63.003 1.00 50.98 42 ALA B C 1
ATOM 1033 O O . ALA B 1 46 ? 10.256 5.818 63.879 1.00 56.22 42 ALA B O 1
ATOM 1035 N N . ARG B 1 47 ? 12.011 4.579 63.205 1.00 47.37 43 ARG B N 1
ATOM 1036 C CA . ARG B 1 47 ?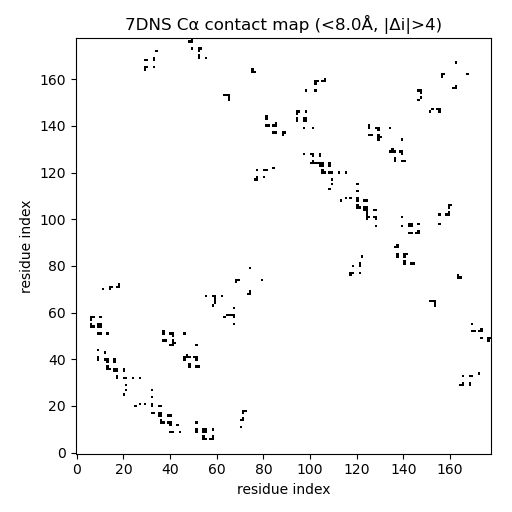 12.699 4.730 64.485 1.00 53.95 43 ARG B CA 1
ATOM 1037 C C . ARG B 1 47 ? 13.148 6.171 64.707 1.00 54.35 43 ARG B C 1
ATOM 1038 O O . ARG B 1 47 ? 13.026 6.700 65.815 1.00 60.19 43 ARG B O 1
ATOM 1046 N N . GLN B 1 48 ? 13.679 6.816 63.663 1.00 53.48 44 GLN B N 1
ATOM 1047 C CA . GLN B 1 48 ? 14.168 8.187 63.792 1.00 56.68 44 GLN B CA 1
ATOM 1048 C C . GLN B 1 48 ? 13.074 9.120 64.289 1.00 61.49 44 GLN B C 1
ATOM 1049 O O . GLN B 1 48 ? 13.318 9.981 65.144 1.00 66.75 44 GLN B O 1
ATOM 1055 N N . GLN B 1 49 ? 11.861 8.965 63.766 1.00 60.41 45 GL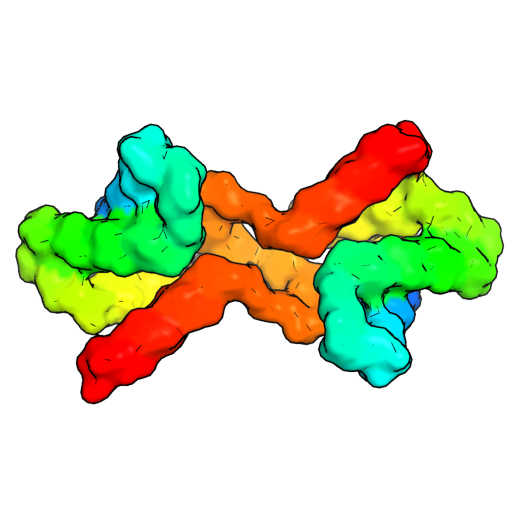N B N 1
ATOM 1056 C CA . GLN B 1 49 ? 10.759 9.865 64.070 1.00 65.28 45 GLN B CA 1
ATOM 1057 C C . GLN B 1 49 ? 9.808 9.316 65.119 1.00 68.45 45 GLN B C 1
ATOM 1058 O O . GLN B 1 49 ? 8.764 9.929 65.365 1.00 72.58 45 GLN B O 1
ATOM 1064 N N . GLY B 1 50 ? 10.137 8.188 65.740 1.00 65.76 46 GLY B N 1
ATOM 1065 C CA . GLY B 1 50 ? 9.251 7.584 66.712 1.00 65.22 46 GLY B CA 1
ATOM 1066 C C . GLY B 1 50 ? 7.856 7.371 66.164 1.00 70.69 46 GLY B C 1
ATOM 1067 O O . GLY B 1 50 ? 6.869 7.765 66.791 1.00 76.82 46 GLY B O 1
ATOM 1068 N N . ARG B 1 51 ? 7.765 6.765 64.983 1.00 72.47 47 ARG B N 1
ATOM 1069 C CA . ARG B 1 51 ? 6.498 6.500 64.313 1.00 72.50 47 ARG B CA 1
ATOM 1070 C C . ARG B 1 51 ? 6.439 5.031 63.913 1.00 67.99 47 ARG B C 1
ATOM 1071 O O . ARG B 1 51 ? 7.403 4.277 64.082 1.00 64.41 47 ARG B O 1
ATOM 1079 N N . SER B 1 52 ? 5.290 4.625 63.379 1.00 69.43 48 SER B N 1
ATOM 1080 C CA . SER B 1 52 ? 5.076 3.243 62.984 1.00 67.53 48 SER B CA 1
ATOM 1081 C C . SER B 1 52 ? 5.595 3.008 61.572 1.00 70.22 48 SER B C 1
ATOM 1082 O O . SER B 1 52 ? 5.784 3.940 60.788 1.00 67.20 48 SER B O 1
ATOM 1085 N N . ARG B 1 53 ? 5.827 1.732 61.255 1.00 75.35 49 ARG B N 1
ATOM 1086 C CA . ARG B 1 53 ? 6.243 1.368 59.904 1.00 74.06 49 ARG B CA 1
ATOM 1087 C C . ARG B 1 53 ? 5.171 1.727 58.884 1.00 75.83 49 ARG B C 1
ATOM 1088 O O . ARG B 1 53 ? 5.485 2.144 57.762 1.00 80.39 49 ARG B O 1
ATOM 1096 N N . LYS B 1 54 ? 3.897 1.578 59.260 1.00 73.92 50 LYS B N 1
ATOM 1097 C CA . LYS B 1 54 ? 2.805 1.842 58.329 1.00 72.60 50 LYS B CA 1
ATOM 1098 C C . LYS B 1 54 ? 2.741 3.312 57.934 1.00 72.07 50 LYS B C 1
ATOM 1099 O O . LYS B 1 54 ? 2.348 3.630 56.805 1.00 73.08 50 LYS B O 1
ATOM 1101 N N . ASP B 1 55 ? 3.115 4.219 58.843 1.00 68.93 51 ASP B N 1
ATOM 1102 C CA . ASP B 1 55 ? 3.126 5.639 58.506 1.00 67.88 51 ASP B CA 1
ATOM 1103 C C . ASP B 1 55 ? 4.187 5.959 57.462 1.00 60.64 51 ASP B C 1
ATOM 1104 O O . ASP B 1 55 ? 3.991 6.851 56.629 1.00 58.61 51 ASP B O 1
ATOM 1109 N N . VAL B 1 56 ? 5.312 5.245 57.493 1.00 57.56 52 VAL B N 1
ATOM 1110 C CA . VAL B 1 56 ? 6.399 5.514 56.557 1.00 57.08 52 VAL B CA 1
ATOM 1111 C C . VAL B 1 56 ? 5.999 5.122 55.139 1.00 56.76 52 VAL B C 1
ATOM 1112 O O . VAL B 1 56 ? 6.140 5.909 54.196 1.00 57.45 52 VAL B O 1
ATOM 1116 N N . VAL B 1 57 ? 5.498 3.898 54.965 1.00 55.97 53 VAL B N 1
ATOM 1117 C CA . VAL B 1 57 ? 5.184 3.432 53.619 1.00 57.64 53 VAL B CA 1
ATOM 1118 C C . VAL B 1 57 ? 3.932 4.115 53.090 1.00 62.39 53 VAL B C 1
ATOM 1119 O O . VAL B 1 57 ? 3.760 4.256 51.874 1.00 64.48 53 VAL B O 1
ATOM 1123 N N . GLU B 1 58 ? 3.042 4.555 53.980 1.00 66.32 54 GLU B N 1
ATOM 1124 C CA . GLU B 1 58 ? 1.918 5.370 53.537 1.00 74.17 54 GLU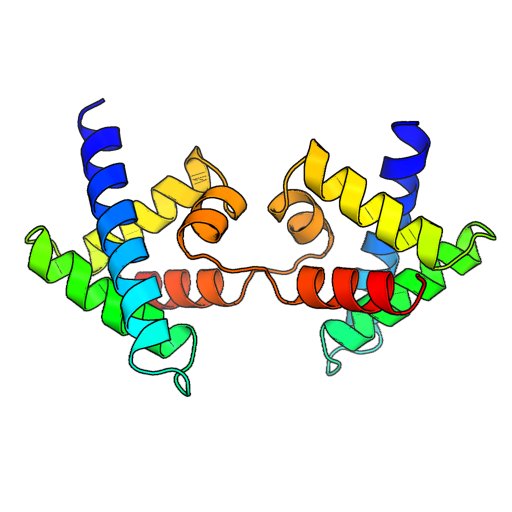 B CA 1
ATOM 1125 C C . GLU B 1 58 ? 2.396 6.724 53.026 1.00 70.72 54 GLU B C 1
ATOM 1126 O O . GLU B 1 58 ? 1.935 7.198 51.981 1.00 69.95 54 GLU B O 1
ATOM 1132 N N . ALA B 1 59 ? 3.329 7.354 53.745 1.00 68.80 55 ALA B N 1
ATOM 1133 C CA . ALA B 1 59 ? 3.890 8.621 53.287 1.00 65.38 55 ALA B CA 1
ATOM 1134 C C . ALA B 1 59 ? 4.638 8.446 51.974 1.00 64.79 55 ALA B C 1
ATOM 1135 O O . ALA B 1 59 ? 4.615 9.335 51.115 1.00 64.42 55 ALA B O 1
ATOM 1137 N N . LEU B 1 60 ? 5.310 7.306 51.804 1.00 55.62 56 LEU B N 1
ATOM 1138 C CA . LEU B 1 60 ? 5.972 7.011 50.538 1.00 56.64 56 LEU B CA 1
ATOM 1139 C C . LEU B 1 60 ? 4.959 6.895 49.406 1.00 58.86 56 LEU B C 1
ATOM 1140 O O . LEU B 1 60 ? 5.136 7.485 48.334 1.00 57.35 56 LEU B O 1
ATOM 1145 N N . THR B 1 61 ? 3.882 6.138 49.631 1.00 61.78 57 THR B N 1
ATOM 1146 C CA . THR B 1 61 ? 2.874 5.955 48.591 1.00 63.41 57 THR B CA 1
ATOM 1147 C C . THR B 1 61 ? 2.202 7.274 48.235 1.00 68.62 57 THR B C 1
ATOM 1148 O O . THR B 1 61 ? 1.918 7.536 47.060 1.00 73.86 57 THR B O 1
ATOM 1152 N N . LYS B 1 62 ? 1.944 8.120 49.234 1.00 67.15 58 LYS B N 1
ATOM 1153 C CA . LYS B 1 62 ? 1.314 9.406 48.957 1.00 68.74 58 LYS B CA 1
ATOM 1154 C C . LYS B 1 62 ? 2.258 10.329 48.199 1.00 66.97 58 LYS B C 1
ATOM 1155 O O . LYS B 1 62 ? 1.845 11.006 47.251 1.00 68.94 58 LYS B O 1
ATOM 1158 N N . TYR B 1 63 ? 3.530 10.367 48.599 1.00 65.00 59 TYR B N 1
ATOM 1159 C CA . TYR B 1 63 ? 4.516 11.158 47.871 1.00 61.94 59 TYR B CA 1
ATOM 1160 C C . TYR B 1 63 ? 4.658 10.672 46.434 1.00 64.35 59 TYR B C 1
ATOM 1161 O O . TYR B 1 63 ? 4.762 11.479 45.502 1.00 69.41 59 TYR B O 1
ATOM 1170 N N . ALA B 1 64 ? 4.662 9.353 46.234 1.00 59.98 60 ALA B N 1
ATOM 1171 C CA . ALA B 1 64 ? 4.810 8.814 44.889 1.00 61.32 60 ALA B CA 1
ATOM 1172 C C . ALA B 1 64 ? 3.606 9.141 44.018 1.00 66.81 60 ALA B C 1
ATOM 1173 O O . ALA B 1 64 ? 3.748 9.301 42.799 1.00 67.57 60 ALA B O 1
ATOM 1175 N N . GLN B 1 65 ? 2.421 9.252 44.621 1.00 71.31 61 GLN B N 1
ATOM 1176 C CA . GLN B 1 65 ? 1.215 9.527 43.850 1.00 78.57 61 GLN B CA 1
ATOM 1177 C C . GLN B 1 65 ? 1.084 11.001 43.489 1.00 84.49 61 GLN B C 1
ATOM 1178 O O . GLN B 1 65 ? 0.540 11.325 42.429 1.00 89.77 61 GLN B O 1
ATOM 1184 N N . GLU B 1 66 ? 1.570 11.904 44.343 1.00 88.47 62 GLU B N 1
ATOM 1185 C CA . GLU B 1 66 ? 1.449 13.328 44.045 1.00 91.99 62 GLU B CA 1
ATOM 1186 C C . GLU B 1 66 ? 2.611 13.823 43.195 1.00 91.93 62 GLU B C 1
ATOM 1187 O O . GLU B 1 66 ? 2.442 14.741 42.384 1.00 103.44 62 GLU B O 1
ATOM 1193 N N . GLN B 1 67 ? 3.796 13.240 43.374 1.00 85.33 63 GLN B N 1
ATOM 1194 C CA . GLN B 1 67 ? 4.993 13.730 42.708 1.00 82.28 63 GLN B CA 1
ATOM 1195 C C . GLN B 1 67 ? 5.445 12.854 41.552 1.00 84.01 63 GLN B C 1
ATOM 1196 O O . GLN B 1 67 ? 6.257 13.300 40.737 1.00 76.58 63 GLN B O 1
ATOM 1202 N N . GLY B 1 68 ? 4.954 11.631 41.464 1.00 85.83 64 GLY B N 1
ATOM 1203 C CA . GLY B 1 68 ? 5.401 10.726 40.432 1.00 83.58 64 GLY B CA 1
ATOM 1204 C C . GLY B 1 68 ? 6.293 9.625 40.988 1.00 76.85 64 GLY B C 1
ATOM 1205 O O . GLY B 1 68 ? 6.935 9.766 42.032 1.00 77.25 64 GLY B O 1
ATOM 1206 N N . ARG B 1 69 ? 6.339 8.518 40.253 1.00 71.52 65 ARG B N 1
ATOM 1207 C CA . ARG B 1 69 ? 7.056 7.338 40.722 1.00 65.38 65 ARG B CA 1
ATOM 1208 C C . ARG B 1 69 ? 8.563 7.505 40.591 1.00 59.33 65 ARG B C 1
ATOM 1209 O O . ARG B 1 69 ? 9.315 7.094 41.477 1.00 52.38 65 ARG B O 1
ATOM 1217 N N . ASP B 1 70 ? 9.029 8.100 39.491 1.00 61.24 66 ASP B N 1
ATOM 1218 C CA . ASP B 1 70 ? 10.465 8.169 39.246 1.00 62.18 66 ASP B CA 1
ATOM 1219 C C . ASP B 1 70 ? 11.168 9.179 40.146 1.00 58.82 66 ASP B C 1
ATOM 1220 O O . ASP B 1 70 ? 12.397 9.140 40.253 1.00 58.56 66 ASP B O 1
ATOM 1225 N N . GLU B 1 71 ? 10.427 10.068 40.809 1.00 56.90 67 GLU B N 1
ATOM 1226 C CA . GLU B 1 71 ? 11.078 11.063 41.657 1.00 57.29 67 GLU B CA 1
ATOM 1227 C C . GLU B 1 71 ? 11.629 10.425 42.927 1.00 53.22 67 GLU B C 1
ATOM 1228 O O . GLU B 1 71 ? 12.760 10.712 43.338 1.00 46.96 67 GLU B O 1
ATOM 1234 N N . LEU B 1 72 ? 10.837 9.562 43.567 1.00 48.85 68 LEU B N 1
ATOM 1235 C CA . LEU B 1 72 ? 11.327 8.825 44.727 1.00 46.34 68 LEU B CA 1
ATOM 1236 C C . LEU B 1 72 ? 12.507 7.934 44.352 1.00 44.83 68 LEU B C 1
ATOM 1237 O O . LEU B 1 72 ? 13.450 7.772 45.138 1.00 42.63 68 LEU B O 1
ATOM 1242 N N . LEU B 1 73 ? 12.482 7.362 43.143 1.00 43.70 69 LEU B N 1
ATOM 1243 C CA . LEU B 1 73 ? 13.578 6.502 42.702 1.00 42.34 69 LEU B CA 1
ATOM 1244 C C . LEU B 1 73 ? 14.844 7.296 42.425 1.00 44.59 69 LEU B C 1
ATOM 1245 O O . LEU B 1 73 ? 15.952 6.768 42.583 1.00 42.29 69 LEU B O 1
ATOM 1250 N N . LYS B 1 74 ? 14.707 8.553 41.997 1.00 46.26 70 LYS B N 1
ATOM 1251 C CA . LYS B 1 74 ? 15.885 9.394 41.828 1.00 49.55 70 LYS B CA 1
ATOM 1252 C C . LYS B 1 74 ? 16.585 9.617 43.159 1.00 45.33 70 LYS B C 1
ATOM 1253 O O . LYS B 1 74 ? 17.820 9.612 43.229 1.00 47.78 70 LYS B O 1
ATOM 1256 N N . ARG B 1 75 ? 15.811 9.796 44.231 1.00 45.41 71 ARG B N 1
ATOM 1257 C CA . ARG B 1 75 ? 16.399 9.977 45.554 1.00 50.77 71 ARG B CA 1
ATOM 1258 C C . ARG B 1 75 ? 17.067 8.697 46.042 1.00 57.19 71 ARG B C 1
ATOM 1259 O O . ARG B 1 75 ? 18.099 8.748 46.722 1.00 64.48 71 ARG B O 1
ATOM 1267 N N . LEU B 1 76 ? 16.490 7.541 45.709 1.00 52.48 72 LEU B N 1
ATOM 1268 C CA . LEU B 1 76 ? 17.081 6.260 46.073 1.00 52.55 72 LEU B CA 1
ATOM 1269 C C . LEU B 1 76 ? 18.305 5.920 45.236 1.00 53.64 72 LEU B C 1
ATOM 1270 O O . LEU B 1 76 ? 19.075 5.038 45.626 1.00 55.26 72 LEU B O 1
ATOM 1275 N N . GLY B 1 77 ? 18.509 6.599 44.110 1.00 51.92 73 GLY B N 1
ATOM 1276 C CA . GLY B 1 77 ? 19.586 6.230 43.207 1.00 46.32 73 GLY B CA 1
ATOM 1277 C C . GLY B 1 77 ? 19.342 4.895 42.536 1.00 50.25 73 GLY B C 1
ATOM 1278 O O . GLY B 1 77 ? 20.297 4.164 42.242 1.00 50.77 73 GLY B O 1
ATOM 1279 N N . ILE B 1 78 ? 18.077 4.555 42.300 1.00 46.20 74 ILE B N 1
ATOM 1280 C CA . ILE B 1 78 ? 17.687 3.274 41.724 1.00 49.79 74 ILE B CA 1
ATOM 1281 C C . ILE B 1 78 ? 17.134 3.516 40.327 1.00 49.66 74 ILE B C 1
ATOM 1282 O O . ILE B 1 78 ? 16.205 4.312 40.149 1.00 51.04 74 ILE B O 1
ATOM 1287 N N . THR B 1 79 ? 17.699 2.825 39.340 1.00 44.43 75 THR B N 1
ATOM 1288 C CA . THR B 1 79 ? 17.177 2.867 37.981 1.00 43.38 75 THR B CA 1
ATOM 1289 C C . THR B 1 79 ? 16.393 1.596 37.712 1.00 40.31 75 THR B C 1
ATOM 1290 O O . THR B 1 79 ? 16.947 0.498 37.884 1.00 42.69 75 THR B O 1
ATOM 1294 N N . PRO B 1 80 ? 15.127 1.685 37.298 1.00 36.44 76 PRO B N 1
ATOM 1295 C CA . PRO B 1 80 ? 14.356 0.466 37.017 1.00 38.05 76 PRO B CA 1
ATOM 1296 C C . PRO B 1 80 ? 15.072 -0.437 36.025 1.00 38.52 76 PRO B C 1
ATOM 1297 O O . PRO B 1 80 ? 15.733 0.027 35.093 1.00 41.39 76 PRO B O 1
ATOM 1301 N N . GLU B 1 81 ? 14.922 -1.743 36.243 1.00 39.32 77 GLU B N 1
ATOM 1302 C CA . GLU B 1 81 ? 15.610 -2.744 35.435 1.00 36.09 77 GLU B CA 1
ATOM 1303 C C . GLU B 1 81 ? 15.283 -2.601 33.953 1.00 36.78 77 GLU B C 1
ATOM 1304 O O . GLU B 1 81 ? 16.152 -2.773 33.092 1.00 34.79 77 GLU B O 1
ATOM 1310 N N . ILE B 1 82 ? 14.024 -2.297 33.634 1.00 34.31 78 ILE B N 1
ATOM 1311 C CA . ILE B 1 82 ? 13.630 -2.222 32.231 1.00 30.39 78 ILE B CA 1
ATOM 1312 C C . ILE B 1 82 ? 14.334 -1.059 31.541 1.00 35.92 78 ILE B C 1
ATOM 1313 O O . ILE B 1 82 ? 14.662 -1.129 30.350 1.00 43.94 78 ILE B O 1
ATOM 1318 N N . TYR B 1 83 ? 14.603 0.020 32.281 1.00 35.70 79 TYR B N 1
ATOM 1319 C CA . TYR B 1 83 ? 15.290 1.158 31.682 1.00 36.65 79 TYR B CA 1
ATOM 1320 C C . TYR B 1 83 ? 16.790 0.924 31.568 1.00 37.26 79 TYR B C 1
ATOM 1321 O O . TYR B 1 83 ? 17.436 1.487 30.677 1.00 36.83 79 TYR B O 1
ATOM 1330 N N . LYS B 1 84 ? 17.369 0.106 32.448 1.00 37.77 80 LYS B N 1
ATOM 1331 C CA . LYS B 1 84 ? 18.746 -0.320 32.218 1.00 39.36 80 LYS B CA 1
ATOM 1332 C C . LYS B 1 84 ? 18.839 -1.239 31.007 1.00 34.63 80 LYS B C 1
ATOM 1333 O O . LYS B 1 84 ? 19.864 -1.254 30.317 1.00 33.34 80 LYS B O 1
ATOM 1339 N N . VAL B 1 85 ? 17.775 -1.993 30.729 1.00 32.84 81 VAL B N 1
ATOM 1340 C CA . VAL B 1 85 ? 17.741 -2.838 29.539 1.00 31.60 81 VAL B CA 1
ATOM 1341 C C . VAL B 1 85 ? 17.665 -1.978 28.283 1.00 34.32 81 VAL B C 1
ATOM 1342 O O . VAL B 1 85 ? 18.437 -2.165 27.334 1.00 33.96 81 VAL B O 1
ATOM 1346 N N . ILE B 1 86 ? 16.739 -1.013 28.266 1.00 31.09 82 ILE B N 1
ATOM 1347 C CA . ILE B 1 86 ? 16.607 -0.119 27.119 1.00 32.80 82 ILE B CA 1
ATOM 1348 C C . ILE B 1 86 ? 17.934 0.565 26.822 1.00 32.53 82 ILE B C 1
ATOM 1349 O O . ILE B 1 86 ? 18.404 0.579 25.676 1.00 35.09 82 ILE B O 1
ATOM 1354 N N . GLN B 1 87 ? 18.566 1.127 27.848 1.00 33.44 83 GLN B N 1
ATOM 1355 C CA . GLN B 1 87 ? 19.827 1.819 27.633 1.00 44.37 83 GLN B CA 1
ATOM 1356 C C . GLN B 1 87 ? 20.944 0.867 27.225 1.00 40.25 83 GLN B C 1
ATOM 1357 O O . GLN B 1 87 ? 21.863 1.280 26.511 1.00 34.98 83 GLN B O 1
ATOM 1363 N N . GLN B 1 88 ? 20.873 -0.402 27.630 1.00 40.12 84 GLN B N 1
ATOM 1364 C CA . GLN B 1 88 ? 21.836 -1.375 27.127 1.00 36.28 84 GLN B CA 1
ATOM 1365 C C . GLN B 1 88 ? 21.638 -1.614 25.638 1.00 36.96 84 GLN B C 1
ATOM 1366 O O . GLN B 1 88 ? 22.612 -1.723 24.884 1.00 34.51 84 GLN B O 1
ATOM 1372 N N . ILE B 1 89 ? 20.383 -1.700 25.196 1.00 36.10 85 ILE B N 1
ATOM 1373 C CA . ILE B 1 89 ? 20.120 -1.881 23.775 1.00 37.43 85 ILE B CA 1
ATOM 1374 C C . ILE B 1 89 ? 20.540 -0.644 22.996 1.00 39.14 85 ILE B C 1
ATOM 1375 O O . ILE B 1 89 ? 21.161 -0.748 21.931 1.00 46.27 85 ILE B O 1
ATOM 1380 N N . ARG B 1 90 ? 20.213 0.545 23.511 1.00 35.78 86 ARG B N 1
ATOM 1381 C CA . ARG B 1 90 ? 20.651 1.773 22.859 1.00 37.91 86 ARG B CA 1
ATOM 1382 C C . ARG B 1 90 ? 22.170 1.811 22.727 1.00 38.87 86 ARG B C 1
ATOM 1383 O O . ARG B 1 90 ? 22.701 2.250 21.701 1.00 43.06 86 ARG B O 1
ATOM 1391 N N . LYS B 1 91 ? 22.888 1.335 23.746 1.00 37.16 87 LYS B N 1
ATOM 1392 C CA . LYS B 1 91 ? 24.342 1.255 23.640 1.00 43.57 87 LYS B CA 1
ATOM 1393 C C . LYS B 1 91 ? 24.753 0.316 22.510 1.00 50.11 87 LYS B C 1
ATOM 1394 O O . LYS B 1 91 ? 25.651 0.629 21.720 1.00 60.53 87 LYS B O 1
ATOM 1400 N N . GLU B 1 92 ? 24.088 -0.837 22.407 1.00 44.14 88 GLU B N 1
ATOM 1401 C CA . GLU B 1 92 ? 24.432 -1.792 21.357 1.00 41.35 88 GLU B CA 1
ATOM 1402 C C . GLU B 1 92 ? 24.139 -1.230 19.971 1.00 43.82 88 GLU B C 1
ATOM 1403 O O . GLU B 1 92 ? 24.951 -1.383 19.052 1.00 48.34 88 GLU B O 1
ATOM 1409 N N . GLU B 1 93 ? 22.993 -0.572 19.793 1.00 42.42 89 GLU B N 1
ATOM 1410 C CA . GLU B 1 93 ? 22.681 -0.032 18.477 1.00 47.29 89 GLU B CA 1
ATOM 1411 C C . GLU B 1 93 ? 23.618 1.101 18.080 1.00 56.36 89 GLU B C 1
ATOM 1412 O O . GLU B 1 93 ? 23.772 1.366 16.883 1.00 65.17 89 GLU B O 1
ATOM 1418 N N . GLY B 1 94 ? 24.249 1.767 19.043 1.00 57.74 90 GLY B N 1
ATOM 1419 C CA . GLY B 1 94 ? 25.218 2.804 18.738 1.00 65.90 90 GLY B CA 1
ATOM 1420 C C . GLY B 1 94 ? 26.515 2.238 18.188 1.00 75.03 90 GLY B C 1
ATOM 1421 O O . GLY B 1 94 ? 27.069 2.742 17.212 1.00 81.40 90 GLY B O 1
#

Solvent-accessible surface area: 9830 Å² total; per-residue (Å²): 78,159,122,79,105,58,16,70,53,5,0,70,33,0,0,83,11,0,107,82,9,82,168,80,97,180,143,17,65,51,68,85,17,0,82,45,0,2,105,56,0,7,162,97,57,56,99,54,123,88,50,0,0,74,6,0,9,43,22,6,135,102,83,17,45,19,61,0,6,128,56,2,54,26,45,7,94,5,2,115,3,0,55,86,0,96,81,100,74,67,116,128,79,94,33,44,54,0,0,79,38,0,0,89,11,0,100,40,7,50,168,138,88,181,145,21,66,53,60,76,21,0,57,36,0,0,80,49,0,7,158,103,58,70,81,56,79,31,62,0,0,87,9,0,10,44,16,11,136,127,80,18,70,33,78,0,2,88,87,2,62,33,54,6,100,3,24,113,6,0,50,74,7,102,156,92,54,86

Sequence (178 aa):
GEEQKEIETLVELFAEAFREAKRQKKNGTPEEWARDAVEEAARQQGRSRKDVVEALTKYAQEQGRDELLKRLGITPEIYKVIQQIRKEEGEQKEIETLVELFAEAFREAKRQKKNGTPEEWARDAVEEAARQQGRSRKDVVEALTKYAQEQGRDELLKRLGITPEIYKVIQQIRKEEG